Protein AF-A0A1R0ZLD1-F1 (afdb_monomer_lite)

Organism: NCBI:txid189426

Radius of gyration: 16.14 Å; chains: 1; bounding box: 31×37×51 Å

Foldseek 3Di:
DDDDALVVDDPVVSVVVLLVVLVPADAFGKDKDKDPDPPCVVVLVVFWDFPDWDWDVVDVVIIIMTITTGHNPRDRDPDPDDDPDPPPVVVVPPPDDD

Structure (mmCIF, N/CA/C/O backbone):
data_AF-A0A1R0ZLD1-F1
#
_entry.id   AF-A0A1R0ZLD1-F1
#
loop_
_atom_site.group_PDB
_atom_site.id
_atom_site.type_symbol
_atom_site.label_atom_id
_atom_site.label_alt_id
_atom_site.label_comp_id
_atom_site.label_asym_id
_atom_site.label_entity_id
_atom_site.label_seq_id
_atom_site.pdbx_PDB_ins_code
_atom_site.Cartn_x
_atom_site.Cartn_y
_atom_site.Cartn_z
_atom_site.occupancy
_atom_site.B_iso_or_equiv
_atom_site.auth_seq_id
_atom_site.auth_comp_id
_atom_site.auth_asym_id
_atom_site.auth_atom_id
_atom_site.pdbx_PDB_model_num
ATOM 1 N N . MET A 1 1 ? -6.329 -3.648 -19.277 1.00 38.31 1 MET A N 1
ATOM 2 C CA . MET A 1 1 ? -6.258 -3.175 -17.877 1.00 38.31 1 MET A CA 1
ATOM 3 C C . MET A 1 1 ? -4.802 -2.873 -17.549 1.00 38.31 1 MET A C 1
ATOM 5 O O . MET A 1 1 ? -4.088 -3.756 -17.096 1.00 38.31 1 MET A O 1
ATOM 9 N N . SER A 1 2 ? -4.316 -1.671 -17.861 1.00 44.56 2 SER A N 1
ATOM 10 C CA . SER A 1 2 ? -2.975 -1.246 -17.447 1.00 44.56 2 SER A CA 1
ATOM 11 C C . SER A 1 2 ? -3.057 -0.720 -16.014 1.00 44.56 2 SER A C 1
ATOM 13 O O . SER A 1 2 ? -3.453 0.422 -15.797 1.00 44.56 2 SER A O 1
ATOM 15 N N . SER A 1 3 ? -2.741 -1.566 -15.031 1.00 61.69 3 SER A N 1
ATOM 16 C CA . SER A 1 3 ? -2.572 -1.115 -13.647 1.00 61.69 3 SER A CA 1
ATOM 17 C C . SER A 1 3 ? -1.238 -0.379 -13.552 1.00 61.69 3 SER A C 1
ATOM 19 O O . SER A 1 3 ? -0.180 -1.001 -13.640 1.00 61.69 3 SER A O 1
ATOM 21 N N . LEU A 1 4 ? -1.278 0.948 -13.440 1.00 72.44 4 LEU A N 1
ATOM 22 C CA . LEU A 1 4 ? -0.078 1.750 -13.230 1.00 72.44 4 LEU A CA 1
ATOM 23 C C . LEU A 1 4 ? 0.454 1.468 -11.817 1.00 72.44 4 LEU A C 1
ATOM 25 O O . LEU A 1 4 ? -0.300 1.560 -10.852 1.00 72.44 4 LEU A O 1
ATOM 29 N N . SER A 1 5 ? 1.731 1.097 -11.698 1.00 73.19 5 SER A N 1
ATOM 30 C CA . SER A 1 5 ? 2.379 0.881 -10.394 1.00 73.19 5 SER A CA 1
ATOM 31 C C . SER A 1 5 ? 2.271 2.138 -9.531 1.00 73.19 5 SER A C 1
ATOM 33 O O . SER A 1 5 ? 2.439 3.250 -10.047 1.00 73.19 5 SER A O 1
ATOM 35 N N . PHE A 1 6 ? 2.088 1.972 -8.213 1.00 73.25 6 PHE A N 1
ATOM 36 C CA . PHE A 1 6 ? 2.069 3.102 -7.277 1.00 73.25 6 PHE A CA 1
ATOM 37 C C . PHE A 1 6 ? 3.347 3.945 -7.368 1.00 73.25 6 PHE A C 1
ATOM 39 O O . PHE A 1 6 ? 3.334 5.142 -7.091 1.00 73.25 6 PHE A O 1
ATOM 46 N N . ARG A 1 7 ? 4.453 3.344 -7.820 1.00 74.38 7 ARG A N 1
ATOM 47 C CA . ARG A 1 7 ? 5.749 4.004 -7.998 1.00 74.38 7 ARG A CA 1
ATOM 48 C C . ARG A 1 7 ? 5.731 5.159 -9.000 1.00 74.38 7 ARG A C 1
ATOM 50 O O . ARG A 1 7 ? 6.573 6.044 -8.893 1.00 74.38 7 ARG A O 1
ATOM 57 N N . ASN A 1 8 ? 4.801 5.157 -9.951 1.00 81.62 8 ASN A N 1
ATOM 58 C CA . ASN A 1 8 ? 4.731 6.189 -10.987 1.00 81.62 8 ASN A CA 1
ATOM 59 C C . ASN A 1 8 ? 4.071 7.489 -10.503 1.00 81.62 8 ASN A C 1
ATOM 61 O O . ASN A 1 8 ? 4.011 8.453 -11.260 1.00 81.62 8 ASN A O 1
ATOM 65 N N . PHE A 1 9 ? 3.593 7.526 -9.257 1.00 84.44 9 PHE A N 1
ATOM 66 C CA . PHE A 1 9 ? 2.952 8.694 -8.666 1.00 84.44 9 PHE A CA 1
ATOM 67 C C . PHE A 1 9 ? 3.868 9.412 -7.675 1.00 84.44 9 PHE A C 1
ATOM 69 O O . PHE A 1 9 ? 4.758 8.807 -7.062 1.00 84.44 9 PHE A O 1
ATOM 76 N N . SER A 1 10 ? 3.619 10.710 -7.477 1.00 87.00 10 SER A N 1
ATOM 77 C CA . SER A 1 10 ? 4.301 11.499 -6.451 1.00 8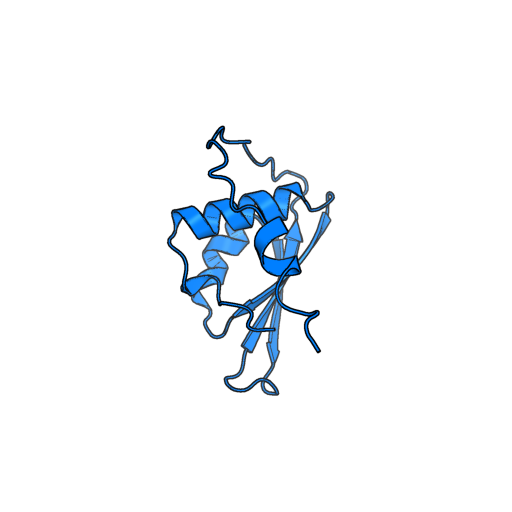7.00 10 SER A CA 1
ATOM 78 C C . SER A 1 10 ? 3.999 10.954 -5.047 1.00 87.00 10 SER A C 1
ATOM 80 O O . SER A 1 10 ? 3.037 10.215 -4.843 1.00 87.00 10 SER A O 1
ATOM 82 N N . ALA A 1 11 ? 4.824 11.291 -4.051 1.00 83.19 11 ALA A N 1
ATOM 83 C CA . ALA A 1 11 ? 4.590 10.828 -2.679 1.00 83.19 11 ALA A CA 1
ATOM 84 C C . ALA A 1 11 ? 3.237 11.298 -2.120 1.00 83.19 11 ALA A C 1
ATOM 86 O O . ALA A 1 11 ? 2.557 10.532 -1.443 1.00 83.19 11 ALA A O 1
ATOM 87 N N . SER A 1 12 ? 2.834 12.522 -2.458 1.00 85.50 12 SER A N 1
ATOM 88 C CA . SER A 1 12 ? 1.551 13.099 -2.061 1.00 85.50 12 SER A CA 1
ATOM 89 C C . SER A 1 12 ? 0.374 12.342 -2.673 1.00 85.50 12 SER A C 1
ATOM 91 O O . SER A 1 12 ? -0.567 12.002 -1.961 1.00 85.50 12 SER A O 1
ATOM 93 N N . ASP A 1 13 ? 0.456 12.001 -3.961 1.00 87.50 13 ASP A N 1
ATOM 94 C CA . ASP A 1 13 ? -0.601 11.246 -4.643 1.00 87.50 13 ASP A CA 1
ATOM 95 C C . ASP A 1 13 ? -0.715 9.821 -4.096 1.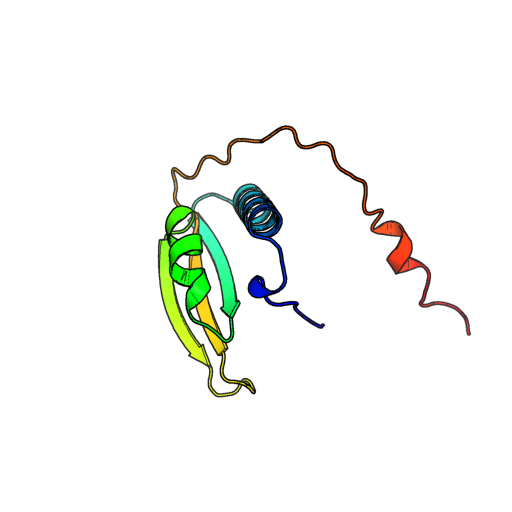00 87.50 13 ASP A C 1
ATOM 97 O O . ASP A 1 13 ? -1.817 9.331 -3.866 1.00 87.50 13 ASP A O 1
ATOM 101 N N . ARG A 1 14 ? 0.418 9.149 -3.835 1.00 86.62 14 ARG A N 1
ATOM 102 C CA . ARG A 1 14 ? 0.407 7.809 -3.224 1.00 86.62 14 ARG A CA 1
ATOM 103 C C . ARG A 1 14 ? -0.279 7.823 -1.867 1.00 86.62 14 ARG A C 1
ATOM 105 O O . ARG A 1 14 ? -1.117 6.962 -1.610 1.00 86.62 14 ARG A O 1
ATOM 112 N N . MET A 1 15 ? 0.040 8.816 -1.040 1.00 86.19 15 MET A N 1
ATOM 113 C CA . MET A 1 15 ? -0.591 8.997 0.261 1.00 86.19 15 MET A CA 1
ATOM 114 C C . MET A 1 15 ? -2.101 9.208 0.115 1.00 86.19 15 MET A C 1
ATOM 116 O O . MET A 1 15 ? -2.869 8.504 0.764 1.00 86.19 15 MET A O 1
ATOM 120 N N . LEU A 1 16 ? -2.526 10.087 -0.799 1.00 88.31 16 LEU A N 1
ATOM 121 C CA . LEU A 1 16 ? -3.942 10.337 -1.076 1.00 88.31 16 LEU A CA 1
ATOM 122 C C . LEU A 1 16 ? -4.678 9.058 -1.497 1.00 88.31 16 LEU A C 1
ATOM 124 O O . LEU A 1 16 ? -5.746 8.748 -0.966 1.00 88.31 16 LEU A O 1
ATOM 128 N N . TYR A 1 17 ? -4.106 8.281 -2.418 1.00 88.75 17 TYR A N 1
ATOM 129 C CA . TYR A 1 17 ? -4.706 7.018 -2.848 1.00 88.75 17 TYR A CA 1
ATOM 130 C C . TYR A 1 17 ? -4.787 6.007 -1.707 1.00 88.75 17 TYR A C 1
ATOM 132 O O . TYR A 1 17 ? -5.813 5.351 -1.542 1.00 88.75 17 TYR A O 1
ATOM 140 N N . ILE A 1 18 ? -3.731 5.881 -0.899 1.00 88.44 18 ILE A N 1
ATOM 141 C CA . ILE A 1 18 ? -3.720 4.988 0.263 1.00 88.44 18 ILE A CA 1
ATOM 142 C C . ILE A 1 18 ? -4.811 5.396 1.261 1.00 88.44 18 ILE A C 1
ATOM 144 O O . ILE A 1 18 ? -5.560 4.535 1.720 1.00 88.44 18 ILE A O 1
ATOM 148 N N . GLU A 1 19 ? -4.965 6.688 1.548 1.00 89.12 19 GLU A N 1
ATOM 149 C CA . GLU A 1 19 ? -6.018 7.208 2.427 1.00 89.12 19 GLU A CA 1
ATOM 150 C C . GLU A 1 19 ? -7.423 6.895 1.901 1.00 89.12 19 GLU A C 1
ATOM 152 O O . GLU A 1 19 ? -8.262 6.392 2.653 1.00 89.12 19 GLU A O 1
ATOM 157 N N . GLN A 1 20 ? -7.669 7.112 0.607 1.00 89.44 20 GLN A N 1
ATOM 158 C CA . GLN A 1 20 ? -8.943 6.780 -0.038 1.00 89.44 20 GLN A CA 1
ATOM 159 C C . GLN A 1 20 ? -9.232 5.272 -0.021 1.00 89.44 20 GLN A C 1
ATOM 161 O O . GLN A 1 20 ? -10.360 4.84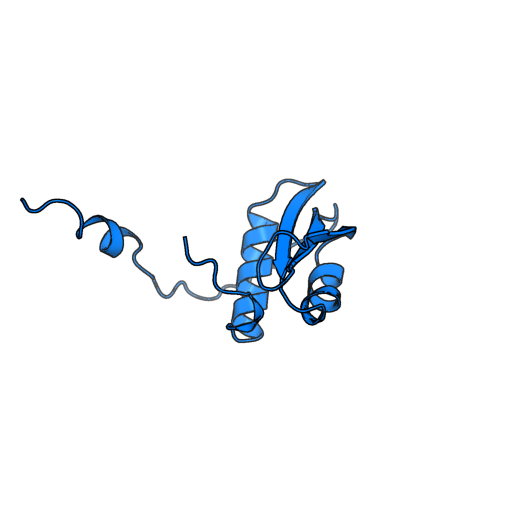6 0.231 1.00 89.44 20 GLN A O 1
ATOM 166 N N . ILE A 1 21 ? -8.215 4.437 -0.238 1.00 90.56 21 ILE A N 1
ATOM 167 C CA . ILE A 1 21 ? -8.355 2.980 -0.139 1.00 90.56 21 ILE A CA 1
ATOM 168 C C . ILE A 1 21 ? -8.745 2.599 1.289 1.00 90.56 21 ILE A C 1
ATOM 170 O O . ILE A 1 21 ? -9.708 1.860 1.486 1.00 90.56 21 ILE A O 1
ATOM 174 N N . ILE A 1 22 ? -8.055 3.125 2.301 1.00 90.56 22 ILE A N 1
ATOM 175 C CA . ILE A 1 22 ? -8.364 2.825 3.704 1.00 90.56 22 ILE A CA 1
ATOM 176 C C . ILE A 1 22 ? -9.774 3.288 4.065 1.00 90.56 22 ILE A C 1
ATOM 178 O O . ILE A 1 22 ? -10.473 2.553 4.764 1.00 90.56 22 ILE A O 1
ATOM 182 N N . SER A 1 23 ? -10.205 4.472 3.621 1.00 89.31 23 SER A N 1
ATOM 183 C CA . SER A 1 23 ? -11.545 4.987 3.925 1.00 89.31 23 SER A CA 1
ATOM 184 C C . SER A 1 23 ? -12.646 4.148 3.272 1.00 89.31 23 SER A C 1
ATOM 186 O O . SER A 1 23 ? -13.681 3.918 3.892 1.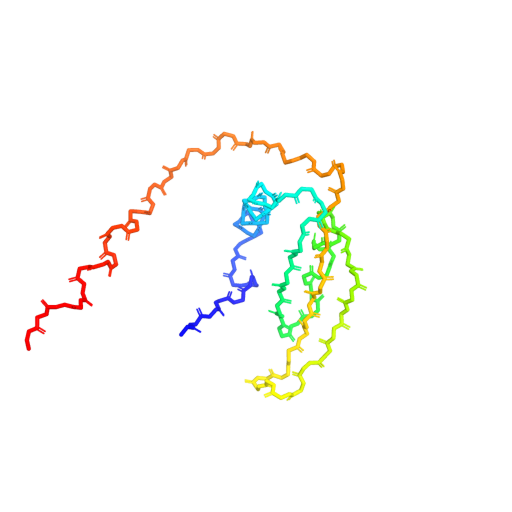00 89.31 23 SER A O 1
ATOM 188 N N . SER A 1 24 ? -12.389 3.594 2.083 1.00 90.25 24 SER A N 1
ATOM 189 C CA . SER A 1 24 ? -13.315 2.682 1.396 1.00 90.25 24 SER A CA 1
ATOM 190 C C . SER A 1 24 ? -13.403 1.282 2.027 1.00 90.25 24 SER A C 1
ATOM 192 O O . SER A 1 24 ? -14.379 0.559 1.818 1.00 90.25 24 SER A O 1
ATOM 194 N N . LEU A 1 25 ? -12.400 0.878 2.813 1.00 90.06 25 LEU A N 1
ATOM 195 C CA . LEU A 1 25 ? -12.342 -0.444 3.433 1.00 90.06 25 LEU A CA 1
ATOM 196 C C . LEU A 1 25 ? -13.047 -0.469 4.793 1.00 90.06 25 LEU A C 1
ATOM 198 O O . LEU A 1 25 ? -12.765 0.336 5.686 1.00 90.06 25 LEU A O 1
ATOM 202 N N . LYS A 1 26 ? -13.890 -1.487 5.005 1.00 90.25 26 LYS A N 1
ATOM 203 C CA . LYS A 1 26 ? -14.410 -1.820 6.341 1.00 90.25 26 LYS A CA 1
ATOM 204 C C . LYS A 1 26 ? -13.281 -2.187 7.306 1.00 90.25 26 LYS A C 1
ATOM 206 O O . LYS A 1 26 ? -12.185 -2.566 6.886 1.00 90.25 26 LYS A O 1
ATOM 211 N N . GLU A 1 27 ? -13.560 -2.119 8.603 1.00 88.06 27 GLU A N 1
ATOM 212 C CA . GLU A 1 27 ? -12.622 -2.568 9.630 1.00 88.06 27 GLU A CA 1
ATOM 213 C C . GLU A 1 27 ? -12.183 -4.021 9.389 1.00 88.06 27 GLU A C 1
ATOM 215 O O . GLU A 1 27 ? -12.986 -4.890 9.032 1.00 88.06 27 GLU A O 1
ATOM 220 N N . GLY A 1 28 ? -10.876 -4.272 9.495 1.00 88.06 28 GLY A N 1
ATOM 221 C CA . GLY A 1 28 ? -10.291 -5.573 9.184 1.00 88.06 28 GLY A CA 1
ATOM 222 C C . GLY A 1 28 ? -10.413 -5.996 7.714 1.00 88.06 28 GLY A C 1
ATOM 223 O O . GLY A 1 28 ? -10.180 -7.172 7.423 1.00 88.06 28 GLY A O 1
ATOM 224 N N . GLY A 1 29 ? -10.789 -5.082 6.812 1.00 92.56 29 GLY A N 1
ATOM 225 C CA . GLY A 1 29 ? -10.875 -5.300 5.370 1.00 92.56 29 GLY A CA 1
ATOM 226 C C . GLY A 1 29 ? -9.522 -5.619 4.737 1.00 92.56 29 GLY A C 1
ATOM 227 O O . GLY A 1 29 ? -8.467 -5.260 5.265 1.00 92.56 29 GLY A O 1
ATOM 228 N N . TRP A 1 30 ? -9.566 -6.310 3.599 1.00 94.06 30 TRP A N 1
ATOM 229 C CA . TRP A 1 30 ? -8.378 -6.748 2.873 1.00 94.06 30 TRP A CA 1
ATOM 230 C C . TRP A 1 30 ? -7.979 -5.732 1.811 1.00 94.06 30 TRP A C 1
ATOM 232 O O . TRP A 1 30 ? -8.809 -5.299 1.016 1.00 94.06 30 TRP A O 1
ATOM 242 N N . PHE A 1 31 ? -6.690 -5.416 1.769 1.00 93.56 31 PHE A N 1
ATOM 243 C CA . PHE A 1 31 ? -6.063 -4.693 0.675 1.00 93.56 31 PHE A CA 1
ATOM 244 C C . PHE A 1 31 ? -5.004 -5.596 0.045 1.00 93.56 31 PHE A C 1
ATOM 246 O O . PHE A 1 31 ? -4.112 -6.086 0.736 1.00 93.56 31 PHE A O 1
ATOM 253 N N . ILE A 1 32 ? -5.115 -5.856 -1.255 1.00 92.31 32 ILE A N 1
ATOM 254 C CA . ILE A 1 32 ? -4.177 -6.708 -1.988 1.00 92.31 32 ILE A CA 1
ATOM 255 C C . ILE A 1 32 ? -3.604 -5.873 -3.122 1.00 92.31 32 ILE A C 1
ATOM 257 O O . ILE A 1 32 ? -4.350 -5.362 -3.953 1.00 92.31 32 ILE A O 1
ATOM 261 N N . THR A 1 33 ? -2.284 -5.738 -3.153 1.00 89.56 33 THR A N 1
ATOM 262 C CA . THR A 1 33 ? -1.575 -5.018 -4.213 1.00 89.56 33 THR A CA 1
ATOM 263 C C . THR A 1 33 ? -0.355 -5.811 -4.645 1.00 89.56 33 THR A C 1
ATOM 265 O O . THR A 1 33 ? 0.196 -6.582 -3.859 1.00 89.56 33 THR A O 1
ATOM 268 N N . PHE A 1 34 ? 0.067 -5.652 -5.893 1.00 88.25 34 PHE A N 1
ATOM 269 C CA . PHE A 1 34 ? 1.283 -6.268 -6.396 1.00 88.25 34 PHE A CA 1
ATOM 270 C C . PHE A 1 34 ? 2.196 -5.203 -6.977 1.00 88.25 34 PHE A C 1
ATOM 272 O O . PHE A 1 34 ? 1.754 -4.289 -7.664 1.00 88.25 34 PHE A O 1
ATOM 279 N N . GLU A 1 35 ? 3.483 -5.335 -6.696 1.00 83.81 35 GLU A N 1
ATOM 280 C CA . GLU A 1 35 ? 4.501 -4.414 -7.174 1.00 83.81 35 GLU A CA 1
ATOM 281 C C . GLU A 1 35 ? 5.707 -5.199 -7.667 1.00 83.81 35 GLU A C 1
ATOM 283 O O . GLU A 1 35 ? 6.044 -6.255 -7.135 1.00 83.81 35 GLU A O 1
ATOM 288 N N . TYR A 1 36 ? 6.398 -4.671 -8.671 1.00 81.81 36 TYR A N 1
ATOM 289 C CA . TYR A 1 36 ? 7.617 -5.302 -9.182 1.00 81.81 36 TYR A CA 1
ATOM 290 C C . TYR A 1 36 ? 8.831 -5.062 -8.271 1.00 81.81 36 TYR A C 1
ATOM 292 O O . TYR A 1 36 ? 9.831 -5.767 -8.370 1.00 81.81 36 TYR A O 1
ATOM 300 N N . PHE A 1 37 ? 8.747 -4.086 -7.357 1.00 80.56 37 PHE A N 1
ATOM 301 C CA . PHE A 1 37 ? 9.842 -3.711 -6.465 1.00 80.56 37 PHE A CA 1
ATOM 302 C C . PHE A 1 37 ? 9.393 -3.595 -5.000 1.00 80.56 37 PHE A C 1
ATOM 304 O O . PHE A 1 37 ? 8.302 -3.099 -4.721 1.00 80.56 37 PHE A O 1
ATOM 311 N N . PRO A 1 38 ? 10.259 -3.952 -4.033 1.00 77.94 38 PRO A N 1
ATOM 312 C CA . PRO A 1 38 ? 9.889 -4.042 -2.619 1.00 77.94 38 PRO A CA 1
ATOM 313 C C . PRO A 1 38 ? 9.794 -2.698 -1.867 1.00 77.94 38 PRO A C 1
ATOM 315 O O . PRO A 1 38 ? 9.556 -2.682 -0.656 1.00 77.94 38 PRO A O 1
ATOM 318 N N . GLN A 1 39 ? 9.997 -1.565 -2.545 1.00 79.69 39 GLN A N 1
ATOM 319 C CA . GLN A 1 39 ? 10.144 -0.239 -1.927 1.00 79.69 39 GLN A CA 1
ATOM 320 C C . GLN A 1 39 ? 8.883 0.221 -1.168 1.00 79.69 39 GLN A C 1
ATOM 322 O O . GLN A 1 39 ? 8.998 0.845 -0.114 1.00 79.69 39 GLN A O 1
ATOM 327 N N . MET A 1 40 ? 7.695 -0.165 -1.645 1.00 79.94 40 MET A N 1
ATOM 328 C CA . MET A 1 40 ? 6.399 0.220 -1.064 1.00 79.94 40 MET A CA 1
ATOM 329 C C . MET A 1 40 ? 6.100 -0.439 0.288 1.00 79.94 40 MET A C 1
ATOM 331 O O . MET A 1 40 ? 5.200 -0.001 1.001 1.00 79.94 40 MET A O 1
ATOM 335 N N . LYS A 1 41 ? 6.862 -1.466 0.693 1.00 86.00 41 LYS A N 1
ATOM 336 C CA . LYS A 1 41 ? 6.600 -2.208 1.936 1.00 86.00 41 LYS A CA 1
ATOM 337 C C . LYS A 1 41 ? 6.536 -1.292 3.161 1.00 86.00 41 LYS A C 1
ATOM 339 O O . LYS A 1 41 ? 5.642 -1.446 3.984 1.00 86.00 41 LYS A O 1
ATOM 344 N N . LYS A 1 42 ? 7.478 -0.349 3.286 1.00 86.56 42 LYS A N 1
ATOM 345 C CA . LYS A 1 42 ? 7.562 0.548 4.452 1.00 86.56 42 LYS A CA 1
ATOM 346 C C . LYS A 1 42 ? 6.347 1.470 4.551 1.00 86.56 42 LYS A C 1
ATOM 348 O O . LYS A 1 42 ? 5.825 1.646 5.642 1.00 86.56 42 LYS A O 1
ATOM 353 N N . GLU A 1 43 ? 5.906 2.010 3.417 1.00 84.62 43 GLU A N 1
ATOM 354 C CA . GLU A 1 43 ? 4.738 2.891 3.321 1.00 84.62 43 GLU A CA 1
ATOM 355 C C . GLU A 1 43 ? 3.461 2.116 3.679 1.00 84.62 43 GLU A C 1
ATOM 357 O O . GLU A 1 43 ? 2.712 2.523 4.560 1.00 84.62 43 GLU A O 1
ATOM 362 N N . LEU A 1 44 ? 3.283 0.911 3.126 1.00 88.75 44 LEU A N 1
ATOM 363 C CA . LEU A 1 44 ? 2.133 0.057 3.442 1.00 88.75 44 LEU A CA 1
ATOM 364 C C . LEU A 1 44 ? 2.052 -0.330 4.925 1.00 88.75 44 LEU A C 1
ATOM 366 O O . LEU A 1 44 ? 0.957 -0.345 5.483 1.00 88.75 44 LEU A O 1
ATOM 370 N N . MET A 1 45 ? 3.185 -0.602 5.583 1.00 89.69 45 MET A N 1
ATOM 371 C CA . MET A 1 45 ? 3.220 -0.960 7.012 1.00 89.69 45 MET A CA 1
ATOM 372 C C . MET A 1 45 ? 2.750 0.166 7.941 1.00 89.69 45 MET A C 1
ATOM 374 O O . MET A 1 45 ? 2.343 -0.107 9.075 1.00 89.69 45 MET A O 1
ATOM 378 N N . GLN A 1 46 ? 2.795 1.426 7.496 1.00 88.75 46 GLN A N 1
ATOM 379 C CA . GLN A 1 46 ? 2.283 2.545 8.290 1.00 88.75 46 GLN A CA 1
ATOM 380 C C . GLN A 1 46 ? 0.767 2.417 8.460 1.00 88.75 46 GLN A C 1
ATOM 382 O O . GLN A 1 46 ? 0.255 2.509 9.577 1.00 88.75 46 GLN A O 1
ATOM 387 N N . TYR A 1 47 ? 0.067 2.070 7.381 1.00 87.44 47 TYR A N 1
ATOM 388 C CA . TYR A 1 47 ? -1.392 2.098 7.328 1.00 87.44 47 TYR A CA 1
ATOM 389 C C . TYR A 1 47 ? -2.070 0.733 7.497 1.00 87.44 47 TYR A C 1
ATOM 391 O O . TYR A 1 47 ? -3.190 0.663 8.011 1.00 87.44 47 TYR A O 1
ATOM 399 N N . PHE A 1 48 ? -1.395 -0.349 7.103 1.00 92.19 48 PHE A N 1
ATOM 400 C CA . PHE A 1 48 ? -1.926 -1.710 7.092 1.00 92.19 48 PHE A CA 1
ATOM 401 C C . PHE A 1 48 ? -1.041 -2.687 7.867 1.00 92.19 48 PHE A C 1
ATOM 403 O O . PHE A 1 48 ? 0.171 -2.504 7.981 1.00 92.19 48 PHE A O 1
ATOM 410 N N . ASP A 1 49 ? -1.652 -3.767 8.341 1.00 93.88 49 ASP A N 1
ATOM 411 C CA . ASP A 1 49 ? -0.931 -4.949 8.797 1.00 93.88 49 ASP A CA 1
ATOM 412 C C . ASP A 1 49 ? -0.613 -5.828 7.587 1.00 93.88 49 ASP A C 1
ATOM 414 O O . ASP A 1 49 ? -1.515 -6.300 6.890 1.00 93.88 49 ASP A O 1
ATOM 418 N N . ILE A 1 50 ? 0.674 -6.046 7.311 1.00 93.31 50 ILE A N 1
ATOM 419 C CA . ILE A 1 50 ? 1.092 -6.949 6.235 1.00 93.31 50 ILE A CA 1
ATOM 420 C C . ILE A 1 50 ? 0.962 -8.385 6.739 1.00 93.31 50 ILE A C 1
ATOM 422 O O . ILE A 1 50 ? 1.767 -8.843 7.546 1.00 93.31 50 ILE A O 1
ATOM 426 N N . VAL A 1 51 ? -0.040 -9.097 6.230 1.00 95.81 51 VAL A N 1
ATOM 427 C CA . VAL A 1 51 ? -0.330 -10.489 6.592 1.00 95.81 51 VAL A CA 1
ATOM 428 C C . VAL A 1 51 ? 0.613 -11.443 5.869 1.00 95.81 51 VAL A C 1
ATOM 430 O O . VAL A 1 51 ? 1.087 -12.419 6.443 1.00 95.81 51 VAL A O 1
ATOM 433 N N . SER A 1 52 ? 0.887 -11.186 4.591 1.00 94.25 52 SER A N 1
ATOM 434 C CA . SER A 1 52 ? 1.775 -12.029 3.795 1.00 94.25 52 SER A CA 1
ATOM 435 C C . SER A 1 52 ? 2.343 -11.260 2.611 1.00 94.25 52 SER A C 1
ATOM 437 O O . SER A 1 52 ? 1.733 -10.314 2.113 1.00 94.25 52 SER A O 1
ATOM 439 N N . VAL A 1 53 ? 3.513 -11.692 2.150 1.00 92.81 53 VAL A N 1
ATOM 440 C CA . VAL A 1 53 ? 4.145 -11.194 0.933 1.00 92.81 53 VAL A CA 1
ATOM 441 C C . VAL A 1 53 ? 4.551 -12.398 0.092 1.00 92.81 53 VAL A C 1
ATOM 443 O O . VAL A 1 53 ? 5.246 -13.282 0.591 1.00 92.81 53 VAL A O 1
ATOM 446 N N . LYS A 1 54 ? 4.104 -12.457 -1.164 1.00 92.75 54 LYS A N 1
ATOM 447 C CA . LYS A 1 54 ? 4.310 -13.609 -2.051 1.00 92.75 54 LYS A CA 1
ATOM 448 C C . LYS A 1 54 ? 4.962 -13.190 -3.357 1.00 92.75 54 LYS A C 1
ATOM 450 O O . LYS A 1 54 ? 4.512 -12.243 -3.990 1.00 92.75 54 LYS A O 1
ATOM 455 N N . TRP A 1 55 ? 5.971 -13.935 -3.789 1.00 92.12 55 TRP A N 1
ATOM 456 C CA . TRP A 1 55 ? 6.493 -13.818 -5.147 1.00 92.12 55 TRP A CA 1
ATOM 457 C C . TRP A 1 55 ? 5.613 -14.600 -6.118 1.00 92.12 55 TRP A C 1
ATOM 459 O O . TRP A 1 55 ? 5.333 -15.778 -5.902 1.00 92.12 55 TRP A O 1
ATOM 469 N N . VAL A 1 56 ? 5.199 -13.944 -7.198 1.00 91.81 56 VAL A N 1
ATOM 470 C CA . VAL A 1 56 ? 4.444 -14.537 -8.302 1.00 91.81 56 VAL A CA 1
ATOM 471 C C . VAL A 1 56 ? 5.310 -14.460 -9.553 1.00 91.81 56 VAL A C 1
ATOM 473 O O . VAL A 1 56 ? 5.340 -13.450 -10.254 1.00 91.81 56 VAL A O 1
ATOM 476 N N . LEU A 1 57 ? 6.041 -15.548 -9.804 1.00 89.62 57 LEU A N 1
ATOM 477 C CA . LEU A 1 57 ? 6.989 -15.672 -10.919 1.00 89.62 57 LEU A CA 1
ATOM 478 C C . LEU A 1 57 ? 6.306 -15.832 -12.283 1.00 89.62 57 LEU A C 1
ATOM 480 O O . LEU A 1 57 ? 6.936 -15.616 -13.309 1.00 89.62 57 LEU A O 1
ATOM 484 N N . LEU A 1 58 ? 5.024 -16.207 -12.291 1.00 90.00 58 LEU A N 1
ATOM 485 C CA . LEU A 1 58 ? 4.223 -16.341 -13.511 1.00 90.00 58 LEU A CA 1
ATOM 486 C C . LEU A 1 58 ? 3.828 -14.985 -14.122 1.00 90.00 58 LEU A C 1
ATOM 488 O O . LEU A 1 58 ? 3.287 -14.958 -15.222 1.00 90.00 58 LEU A O 1
ATOM 492 N N . ASN A 1 59 ? 4.090 -13.869 -13.432 1.00 81.31 59 ASN A N 1
ATOM 493 C CA . ASN A 1 59 ? 4.013 -12.538 -14.028 1.00 81.31 59 ASN A CA 1
ATOM 494 C C . ASN A 1 59 ? 5.371 -12.191 -14.668 1.00 81.31 59 ASN A C 1
ATOM 496 O O . ASN A 1 59 ? 6.406 -12.541 -14.101 1.00 81.31 59 ASN A O 1
ATOM 500 N N . PHE A 1 60 ? 5.390 -11.511 -15.818 1.00 80.56 60 PHE A N 1
ATOM 501 C CA . PHE A 1 60 ? 6.630 -11.014 -16.425 1.00 80.56 60 PHE A CA 1
ATOM 502 C C . PHE A 1 60 ? 6.600 -9.479 -16.514 1.00 80.56 60 PHE A C 1
ATOM 504 O O . PHE A 1 60 ? 5.806 -8.939 -17.288 1.00 80.56 60 PHE A O 1
ATOM 511 N N . PRO A 1 61 ? 7.457 -8.761 -15.762 1.00 82.06 61 PRO A N 1
ATOM 512 C CA . PRO A 1 61 ? 8.444 -9.284 -14.810 1.00 82.06 61 PRO A CA 1
ATOM 513 C C . PRO A 1 61 ? 7.789 -9.877 -13.539 1.00 82.06 61 PRO A C 1
ATOM 515 O O . PRO A 1 61 ? 6.645 -9.538 -13.229 1.00 82.06 61 PRO A O 1
A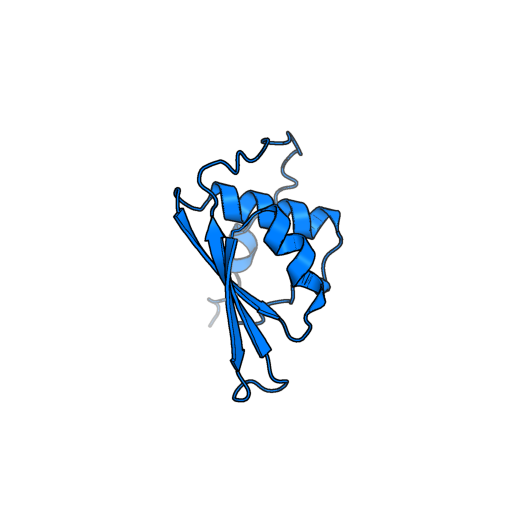TOM 518 N N . PRO A 1 62 ? 8.481 -10.760 -12.788 1.00 86.88 62 PRO A N 1
ATOM 519 C CA . PRO A 1 62 ? 7.958 -11.325 -11.546 1.00 86.88 62 PRO A CA 1
ATOM 520 C C . PRO A 1 62 ? 7.463 -10.255 -10.578 1.00 86.88 62 PRO A C 1
ATOM 522 O O . PRO A 1 62 ? 8.131 -9.243 -10.365 1.00 86.88 62 PRO A O 1
ATOM 525 N N . ALA A 1 63 ? 6.304 -10.491 -9.968 1.00 89.50 63 ALA A N 1
ATOM 526 C CA . ALA A 1 63 ? 5.668 -9.523 -9.082 1.00 89.50 63 ALA A CA 1
ATOM 527 C C . ALA A 1 63 ? 5.696 -9.975 -7.622 1.00 89.50 63 ALA A C 1
ATOM 529 O O . ALA A 1 63 ? 5.603 -11.165 -7.311 1.00 89.50 63 ALA A O 1
ATOM 530 N N . LEU A 1 64 ? 5.768 -9.001 -6.723 1.00 90.94 64 LEU A N 1
ATOM 531 C CA . LEU A 1 64 ? 5.643 -9.173 -5.288 1.00 90.94 64 LEU A CA 1
ATOM 532 C C . LEU A 1 64 ? 4.233 -8.766 -4.860 1.00 90.94 64 LEU A C 1
ATOM 534 O O . LEU A 1 64 ? 3.873 -7.594 -4.914 1.00 90.94 64 LEU A O 1
ATOM 538 N N . VAL A 1 65 ? 3.429 -9.735 -4.439 1.00 91.81 65 VAL A N 1
ATOM 539 C CA . VAL A 1 65 ? 2.056 -9.527 -3.976 1.00 91.81 65 VAL A CA 1
ATOM 540 C C . VAL A 1 65 ? 2.055 -9.308 -2.471 1.00 91.81 65 VAL A C 1
ATOM 542 O O . VAL A 1 65 ? 2.459 -10.186 -1.709 1.00 91.81 65 VAL A O 1
ATOM 545 N N . TYR A 1 66 ? 1.560 -8.155 -2.046 1.00 92.94 66 TYR A N 1
ATOM 546 C CA . TYR A 1 66 ? 1.305 -7.804 -0.659 1.00 92.94 66 TYR A CA 1
ATOM 547 C C . TYR A 1 66 ? -0.149 -8.102 -0.313 1.00 92.94 66 TYR A C 1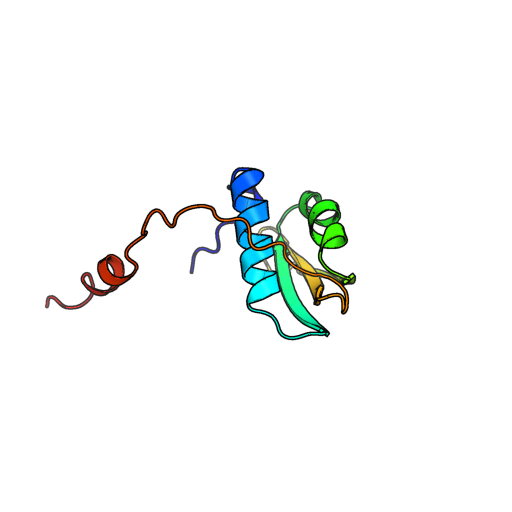
ATOM 549 O O . TYR A 1 66 ? -1.070 -7.609 -0.962 1.00 92.94 66 TYR A O 1
ATOM 557 N N . ILE A 1 67 ? -0.344 -8.901 0.731 1.00 94.50 67 ILE A N 1
ATOM 558 C CA . ILE A 1 67 ? -1.651 -9.187 1.312 1.00 94.50 67 ILE A CA 1
ATOM 559 C C . ILE A 1 67 ? -1.714 -8.436 2.637 1.00 94.50 67 ILE A C 1
ATOM 561 O O . ILE A 1 67 ? -1.014 -8.781 3.592 1.00 94.50 67 ILE A O 1
ATOM 565 N N . CYS A 1 68 ? -2.539 -7.399 2.675 1.00 94.19 68 CYS A N 1
ATOM 566 C CA . CYS A 1 68 ? -2.613 -6.439 3.763 1.00 94.19 68 CYS A CA 1
ATOM 567 C C . CYS A 1 68 ? -4.005 -6.441 4.399 1.00 94.19 68 CYS A C 1
ATOM 569 O O . CYS A 1 68 ? -5.014 -6.673 3.728 1.00 94.19 68 CYS A O 1
ATOM 571 N N . ARG A 1 69 ? -4.065 -6.133 5.693 1.00 94.88 69 ARG A N 1
ATOM 572 C CA . ARG A 1 69 ? -5.310 -5.968 6.444 1.00 94.88 69 ARG A CA 1
ATOM 573 C C . ARG A 1 69 ? -5.378 -4.570 7.046 1.00 94.88 69 ARG A C 1
ATOM 575 O O . ARG A 1 69 ? -4.388 -4.076 7.582 1.00 94.88 69 ARG A O 1
ATOM 582 N N . LYS A 1 70 ? -6.533 -3.909 6.935 1.00 93.12 70 LYS A N 1
ATOM 583 C CA . LYS A 1 70 ? -6.763 -2.603 7.571 1.00 93.12 70 LYS A CA 1
ATOM 584 C C . LYS A 1 70 ? -6.709 -2.771 9.090 1.00 93.12 70 LYS A C 1
ATOM 586 O O . LYS A 1 70 ? -7.432 -3.613 9.628 1.00 93.12 70 LYS A O 1
ATOM 591 N N . LYS A 1 71 ? -5.880 -1.967 9.766 1.00 89.19 71 LYS A N 1
ATOM 592 C CA . LYS A 1 71 ? -5.787 -1.981 11.233 1.00 89.19 71 LYS A CA 1
ATOM 593 C C . LYS A 1 71 ? -7.083 -1.435 11.829 1.00 89.19 71 LYS A C 1
ATOM 595 O O . LYS A 1 71 ? -7.665 -0.497 11.283 1.00 89.19 71 LYS A O 1
ATOM 600 N N . ALA A 1 72 ? -7.503 -1.989 12.963 1.00 81.19 72 ALA A N 1
ATOM 601 C CA . ALA A 1 72 ? -8.702 -1.558 13.688 1.00 81.19 72 ALA A CA 1
ATOM 602 C C . ALA A 1 72 ? -8.671 -0.060 14.057 1.00 81.19 72 ALA A C 1
ATOM 604 O O . ALA A 1 72 ? -9.683 0.630 14.022 1.00 81.19 72 ALA A O 1
ATOM 605 N N . SER A 1 73 ? -7.480 0.467 14.348 1.00 71.69 73 SER A N 1
ATOM 606 C CA . SER A 1 73 ? -7.265 1.840 14.810 1.00 71.69 73 SER A CA 1
ATOM 607 C C . SER A 1 73 ? -6.825 2.828 13.724 1.00 71.69 73 SER A C 1
ATOM 609 O O . SER A 1 73 ? -6.557 3.986 14.050 1.00 71.69 73 SER A O 1
ATOM 611 N N . THR A 1 74 ? -6.737 2.425 12.446 1.00 69.56 74 THR A N 1
ATOM 612 C CA . THR A 1 74 ? -6.336 3.351 11.371 1.00 69.56 74 THR A CA 1
ATOM 613 C C . THR A 1 74 ? -7.482 4.322 11.073 1.00 69.56 74 THR A C 1
ATOM 615 O O . THR A 1 74 ? -8.344 4.065 10.231 1.00 69.56 74 THR A O 1
ATOM 618 N N . GLN A 1 75 ? -7.485 5.446 11.787 1.00 62.09 75 GLN A N 1
ATOM 619 C CA . GLN A 1 75 ? -8.348 6.598 11.549 1.00 62.09 75 GLN A CA 1
ATOM 620 C C . GLN A 1 75 ? -7.705 7.449 10.449 1.00 62.09 75 GLN A C 1
ATOM 622 O O . GLN A 1 75 ? -6.644 8.040 10.654 1.00 62.09 75 GLN A O 1
ATOM 627 N N . VAL A 1 76 ? -8.321 7.490 9.268 1.00 63.19 76 VAL A N 1
ATOM 628 C CA . VAL A 1 76 ? -7.903 8.414 8.207 1.00 63.19 76 VAL A CA 1
ATOM 629 C C . VAL A 1 76 ? -8.335 9.809 8.641 1.00 63.19 76 VAL A C 1
ATOM 631 O O . VAL A 1 76 ? -9.525 10.052 8.837 1.00 63.19 76 VAL A O 1
ATOM 634 N N . LYS A 1 77 ? -7.383 10.728 8.821 1.00 53.25 77 LYS A N 1
ATOM 635 C CA . LYS A 1 77 ? -7.717 12.147 8.956 1.00 53.25 77 LYS A CA 1
ATOM 636 C C . LYS A 1 77 ? -8.202 12.609 7.587 1.00 53.25 77 LYS A C 1
ATOM 638 O O . LYS A 1 77 ? -7.400 12.711 6.669 1.00 53.25 77 LYS A O 1
ATOM 643 N N . GLN A 1 78 ? -9.505 12.838 7.449 1.00 49.66 78 GLN A N 1
ATOM 644 C CA . GLN A 1 78 ? -10.090 13.477 6.275 1.00 49.66 78 GLN A CA 1
ATOM 645 C C . GLN A 1 78 ? -9.416 14.851 6.125 1.00 49.66 78 GLN A C 1
ATOM 647 O O . GLN A 1 78 ? -9.701 15.764 6.894 1.00 49.66 78 GLN A O 1
ATOM 652 N N . SER A 1 79 ? -8.435 14.971 5.233 1.00 48.91 79 SER A N 1
ATOM 653 C CA . SER A 1 79 ? -7.823 16.255 4.913 1.00 48.91 79 SER A CA 1
ATOM 654 C C . SER A 1 79 ? -8.640 16.900 3.795 1.00 48.91 79 SER A C 1
ATOM 656 O O . SER A 1 79 ? -8.910 16.275 2.770 1.00 48.91 79 SER A O 1
ATOM 658 N N . ASP A 1 80 ? -9.086 18.134 4.028 1.00 44.00 80 ASP A N 1
ATOM 659 C CA . ASP A 1 80 ? -9.980 18.922 3.171 1.00 44.00 80 ASP A CA 1
ATOM 660 C C . ASP A 1 80 ? -9.301 19.405 1.869 1.00 44.00 80 ASP A C 1
ATOM 662 O O . ASP A 1 80 ? -9.299 20.593 1.543 1.00 44.00 80 ASP A O 1
ATOM 666 N N . TYR A 1 81 ? -8.690 18.503 1.098 1.00 45.59 81 TYR A N 1
ATOM 667 C CA . TYR A 1 81 ? -8.169 18.834 -0.226 1.00 45.59 81 TYR A CA 1
ATOM 668 C C . TYR A 1 81 ? -9.301 18.791 -1.256 1.00 45.59 81 TYR A C 1
ATOM 670 O O . TYR A 1 81 ? -9.806 17.737 -1.642 1.00 45.59 81 TYR A O 1
ATOM 678 N N . ILE A 1 82 ? -9.700 19.996 -1.667 1.00 46.22 82 ILE A N 1
ATOM 679 C CA . ILE A 1 82 ? -10.652 20.312 -2.733 1.00 46.22 82 ILE A CA 1
ATOM 680 C C . ILE A 1 82 ? -10.437 19.388 -3.938 1.00 46.22 82 ILE A C 1
ATOM 682 O O . ILE A 1 82 ? -9.379 19.361 -4.565 1.00 46.22 82 ILE A O 1
ATOM 686 N N . HIS A 1 83 ? -11.501 18.663 -4.259 1.00 47.44 83 HIS A N 1
ATOM 687 C CA . HIS A 1 83 ? -11.694 17.843 -5.442 1.00 47.44 83 HIS A CA 1
ATOM 688 C C . HIS A 1 83 ? -11.459 18.666 -6.723 1.00 47.44 83 HIS A C 1
ATOM 690 O O . HIS A 1 83 ? -12.360 19.362 -7.195 1.00 47.44 83 HIS A O 1
ATOM 696 N N . SER A 1 84 ? -10.269 18.585 -7.327 1.00 43.78 84 SER A N 1
ATOM 697 C CA . SER A 1 84 ? -10.147 18.858 -8.759 1.00 43.78 84 SER A CA 1
ATOM 698 C C . SER A 1 84 ? -10.792 17.684 -9.491 1.00 43.78 84 SER A C 1
ATOM 700 O O . SER A 1 84 ? -10.231 16.604 -9.653 1.00 43.78 84 SER A O 1
ATOM 702 N N . SER A 1 85 ? -12.054 17.904 -9.835 1.00 42.91 85 SER A N 1
ATOM 703 C CA . SER A 1 85 ? -12.927 17.026 -10.599 1.00 42.91 85 SER A CA 1
ATOM 704 C C . SER A 1 85 ? -12.207 16.420 -11.807 1.00 42.91 85 SER A C 1
ATOM 706 O O . SER A 1 85 ? -12.104 17.048 -12.860 1.00 42.91 85 SER A O 1
ATOM 708 N N . ILE A 1 86 ? -11.753 15.174 -11.689 1.00 50.16 86 ILE A N 1
ATOM 709 C CA . ILE A 1 86 ? -11.642 14.312 -12.862 1.00 50.16 86 ILE A CA 1
ATOM 710 C C . ILE A 1 86 ? -13.049 13.770 -13.082 1.00 50.16 86 ILE A C 1
ATOM 712 O O . ILE A 1 86 ? -13.507 12.864 -12.386 1.00 50.16 86 ILE A O 1
ATOM 716 N N . ASP A 1 87 ? -13.759 14.391 -14.021 1.00 40.47 87 ASP A N 1
ATOM 717 C CA . ASP A 1 87 ? -15.075 13.954 -14.464 1.00 40.47 87 ASP A CA 1
ATOM 718 C C . ASP A 1 87 ? -14.952 12.604 -15.191 1.00 40.47 87 ASP A C 1
ATOM 720 O O . ASP A 1 87 ? -14.691 12.517 -16.397 1.00 40.47 87 ASP A O 1
ATOM 724 N N . VAL A 1 88 ? -15.133 11.523 -14.426 1.00 47.12 88 VAL A N 1
ATOM 725 C CA . VAL A 1 88 ? -15.153 10.128 -14.902 1.00 47.12 88 VAL A CA 1
ATOM 726 C C . VAL A 1 88 ? -16.230 9.908 -15.984 1.00 47.12 88 VAL A C 1
ATOM 728 O O . VAL A 1 88 ? -16.148 8.938 -16.738 1.00 47.12 88 VAL A O 1
ATOM 731 N N . LYS A 1 89 ? -17.194 10.830 -16.168 1.00 42.75 89 LYS A N 1
ATOM 732 C CA . LYS A 1 89 ? -18.189 10.755 -17.258 1.00 42.75 89 LYS A CA 1
ATOM 733 C C . LYS A 1 89 ? -17.617 10.983 -18.660 1.00 42.75 89 LYS A C 1
ATOM 735 O O . LYS A 1 89 ? -18.322 10.731 -19.638 1.00 42.75 89 LYS A O 1
ATOM 740 N N . SER A 1 90 ? -16.374 11.443 -18.799 1.00 40.53 90 SER A N 1
ATOM 741 C CA . SER A 1 90 ? -15.766 11.659 -20.122 1.00 40.53 90 SER A CA 1
ATOM 742 C C . SER A 1 90 ? -15.254 10.371 -20.788 1.00 40.53 90 SER A C 1
ATOM 744 O O . SER A 1 90 ? -15.204 10.306 -22.014 1.00 40.53 90 SER A O 1
ATOM 746 N N . ILE A 1 91 ? -14.967 9.308 -20.023 1.00 50.47 91 ILE A N 1
ATOM 747 C CA . ILE A 1 91 ? -14.431 8.043 -20.572 1.00 50.47 91 ILE A CA 1
ATOM 748 C C . ILE A 1 91 ? -15.543 7.158 -21.167 1.00 50.47 91 ILE A C 1
ATOM 750 O O . ILE A 1 91 ? -15.290 6.338 -22.045 1.00 50.47 91 ILE A O 1
ATOM 754 N N . SER A 1 92 ? -16.804 7.357 -20.773 1.00 45.06 92 SER A N 1
ATOM 755 C CA . SER A 1 92 ? -17.935 6.537 -21.239 1.00 45.06 92 SER A CA 1
ATOM 756 C C . SER A 1 92 ? -18.434 6.881 -22.651 1.00 45.06 92 SER A C 1
ATOM 758 O O . SER A 1 92 ? -19.350 6.223 -23.135 1.00 45.06 92 SER A O 1
ATOM 760 N N . ARG A 1 93 ? -17.889 7.916 -23.311 1.00 42.00 93 ARG A N 1
ATOM 761 C CA . ARG A 1 93 ? -18.392 8.398 -24.613 1.00 42.00 93 ARG A CA 1
ATOM 762 C C . ARG A 1 93 ? -17.630 7.897 -25.842 1.00 42.00 93 ARG A C 1
ATOM 764 O O . ARG A 1 93 ? -18.083 8.149 -26.949 1.00 42.00 93 ARG A O 1
ATOM 771 N N . VAL A 1 94 ? -16.536 7.151 -25.685 1.00 50.31 94 VAL A N 1
ATOM 772 C CA . VAL A 1 94 ? -15.753 6.625 -26.824 1.00 50.31 94 VAL A CA 1
ATOM 773 C C . VAL A 1 94 ? -15.892 5.106 -26.901 1.00 50.31 94 VAL A C 1
ATOM 775 O O . VAL A 1 94 ? -14.929 4.384 -26.687 1.00 50.31 94 VAL A O 1
ATOM 778 N N . SER A 1 95 ? -17.109 4.597 -27.117 1.00 48.94 95 SER A N 1
ATOM 779 C CA . SER A 1 95 ? -17.369 3.194 -27.506 1.00 48.94 95 SER A CA 1
ATOM 780 C C . SER A 1 95 ? -18.809 2.996 -28.001 1.00 48.94 95 SER A C 1
ATOM 782 O O . SER A 1 95 ? -19.466 2.046 -27.596 1.00 48.94 95 SER A O 1
ATOM 784 N N . THR A 1 96 ? -19.355 3.886 -28.835 1.00 44.56 96 THR A N 1
ATOM 785 C CA . THR A 1 96 ? -20.494 3.544 -29.714 1.00 44.56 96 THR A CA 1
ATOM 786 C C . THR A 1 96 ? -20.560 4.535 -30.876 1.00 44.56 96 THR A C 1
ATOM 788 O O . THR A 1 96 ? -21.414 5.412 -30.897 1.00 44.56 96 THR A O 1
ATOM 791 N N . GLU A 1 97 ? -19.674 4.391 -31.856 1.00 39.34 97 GLU A N 1
ATOM 792 C CA . GLU A 1 97 ? -20.000 4.729 -33.244 1.00 39.34 97 GLU A CA 1
ATOM 793 C C . GLU A 1 97 ? -19.545 3.564 -34.132 1.00 39.34 97 GLU A C 1
ATOM 795 O O . GLU A 1 97 ? -18.637 2.820 -33.763 1.00 39.34 97 GLU A O 1
ATOM 800 N N . ARG A 1 98 ? -20.328 3.351 -35.188 1.00 44.12 98 ARG A N 1
ATOM 801 C CA . ARG A 1 98 ? -20.499 2.126 -35.982 1.00 44.12 98 ARG A CA 1
ATOM 802 C C . ARG A 1 98 ? -19.268 1.700 -36.769 1.00 44.12 98 ARG A C 1
ATOM 804 O O . ARG A 1 98 ? -18.505 2.594 -37.188 1.00 44.12 98 ARG A O 1
#

pLDDT: mean 76.15, std 18.84, range [38.31, 95.81]

Secondary structure (DSSP, 8-state):
-----GGGS-HHHHHHHHHHHHHHSPTT-EEEEEESSGGGHHHHHHHEEEEEEEEETTSSS-EEEEEEEE-TT--------------GGGGGGSS---

InterPro domains:
  IPR029063 S-adenosyl-L-methionine-dependent methyltransferase superfamily [SSF53335] (2-51)

Sequence (98 aa):
MSSLSFRNFSASDRMLYIEQIISSLKEGGWFITFEYFPQMKKELMQYFDIVSVKWVLLNFPPALVYICRKKASTQVKQSDYIHSSIDVKSISRVSTER